Protein AF-A0A382Z935-F1 (afdb_monomer)

Nearest PDB structures (foldseek):
  8r2w-assembly1_B  TM=4.028E-01  e=3.727E+00  Trametes versicolor

Foldseek 3Di:
DDQDADDPPDDLVRQLVCQLPDPVLCVVPVDSVSSNVSSVCRSCVQDPVNVVVVVVVVVVCVQQDFPPDGDPQWHDDPRDTDGDDDDDDDDDPPDVDDDDDDPDDPDD

pLDDT: mean 75.71, std 19.27, range [33.34, 94.06]

Mean predicted aligned error: 15.08 Å

Secondary structure (DSSP, 8-state):
--PPPPPTT--HHHHHHHHHH-HHHHHH--SHHHHHHHHHHHHTT--HHHHHHHHHHHHHHHHHEETTEEPTTEEEETTEEEE------------TTSPPPPS-----

Solvent-accessible surface area (backbone atoms only — not comparable to full-atom values): 6834 Å² total; per-residue (Å²): 132,89,72,77,75,65,52,99,86,54,55,58,68,60,44,42,52,49,42,67,65,29,72,64,44,45,68,79,31,66,53,65,68,62,32,46,53,55,36,48,53,42,59,60,64,64,46,74,68,56,50,50,52,50,51,52,49,51,56,49,41,67,59,24,30,56,56,86,58,36,28,91,69,27,40,69,53,97,83,34,43,40,72,64,87,73,94,78,77,91,82,75,75,95,56,104,75,74,79,77,80,78,90,72,86,80,88,127

Sequence (108 aa):
MPIPKRKDNEPKEKFMSRCMGDGVMKKEYPDQSQRAAVCMSKAMNLSVIEAVDLQLKLNADERAGYPPNCNKGYVEKDGKCVPVEEGGAHTKKLGCTDPLPDAGEKDN

Radius of gyration: 20.44 Å; Cα contacts (8 Å, |Δi|>4): 80; chains: 1; bounding box: 51×36×41 Å

Structure (mmCIF, N/CA/C/O backbone):
data_AF-A0A382Z935-F1
#
_entry.id   AF-A0A382Z935-F1
#
loop_
_atom_site.group_PDB
_atom_site.id
_atom_site.type_symbol
_atom_site.label_atom_id
_atom_site.label_alt_id
_atom_site.label_comp_id
_atom_site.label_asym_id
_atom_site.label_entity_id
_atom_site.label_seq_id
_atom_site.pdbx_PDB_ins_code
_atom_site.Cartn_x
_atom_site.Cartn_y
_atom_site.Cartn_z
_atom_site.occupancy
_atom_site.B_iso_or_equiv
_atom_site.auth_seq_id
_atom_site.auth_comp_id
_atom_site.auth_asym_id
_atom_site.auth_atom_id
_atom_site.pdbx_PDB_model_num
ATOM 1 N N . MET A 1 1 ? -5.748 11.487 18.497 1.00 49.56 1 MET A N 1
ATOM 2 C CA . MET A 1 1 ? -6.766 10.849 17.634 1.00 49.56 1 MET A CA 1
ATOM 3 C C . MET A 1 1 ? -6.561 9.339 17.686 1.00 49.56 1 MET A C 1
ATOM 5 O O . MET A 1 1 ? -5.441 8.902 17.423 1.00 49.56 1 MET A O 1
ATOM 9 N N . PRO A 1 2 ? -7.543 8.543 18.143 1.00 71.75 2 PRO A N 1
ATOM 10 C CA . PRO A 1 2 ? -7.343 7.120 18.397 1.00 71.75 2 PRO A CA 1
ATOM 11 C C . PRO A 1 2 ? -7.525 6.298 17.112 1.00 71.75 2 PRO A C 1
ATOM 13 O O . PRO A 1 2 ? -8.579 5.719 16.879 1.00 71.75 2 PRO A O 1
ATOM 16 N N . ILE A 1 3 ? -6.482 6.221 16.282 1.00 75.06 3 ILE A N 1
ATOM 17 C CA . ILE A 1 3 ? -6.446 5.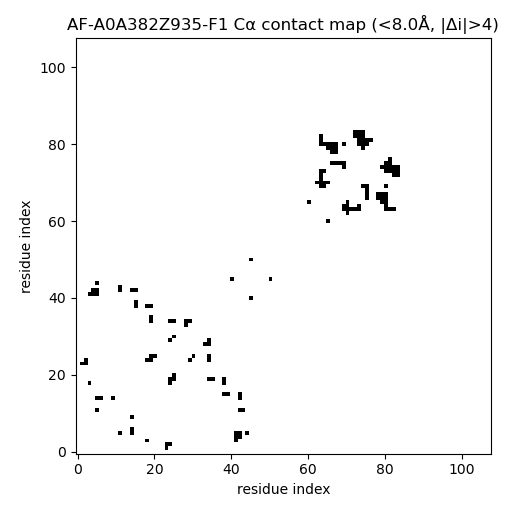251 15.177 1.00 75.06 3 ILE A CA 1
ATOM 18 C C . ILE A 1 3 ? -6.353 3.836 15.780 1.00 75.06 3 ILE A C 1
ATOM 20 O O . ILE A 1 3 ? -5.475 3.605 16.625 1.00 75.06 3 ILE A O 1
ATOM 24 N N . PRO A 1 4 ? -7.200 2.876 15.358 1.00 81.62 4 PRO A N 1
ATOM 25 C CA . PRO A 1 4 ? -7.137 1.504 15.844 1.00 81.62 4 PRO A CA 1
ATOM 26 C C . PRO A 1 4 ? -5.745 0.895 15.635 1.00 81.62 4 PRO A C 1
ATOM 28 O O . PRO A 1 4 ? -5.229 0.850 14.519 1.00 81.62 4 PRO A O 1
ATOM 31 N N . LYS A 1 5 ? -5.133 0.399 16.713 1.00 81.69 5 LYS A N 1
ATOM 32 C CA . LYS A 1 5 ? -3.917 -0.423 16.637 1.00 81.69 5 LYS A CA 1
ATOM 33 C C . LYS A 1 5 ? -4.298 -1.893 16.480 1.00 81.69 5 LYS A C 1
ATOM 35 O O . LYS A 1 5 ? -5.308 -2.339 17.040 1.00 81.69 5 LYS A O 1
ATOM 40 N N . ARG A 1 6 ? -3.490 -2.637 15.723 1.00 81.19 6 ARG A N 1
ATOM 41 C CA . ARG A 1 6 ? -3.625 -4.090 15.609 1.00 81.19 6 ARG A CA 1
ATOM 42 C C . ARG A 1 6 ? -3.263 -4.725 16.950 1.00 81.19 6 ARG A C 1
ATOM 44 O O . ARG A 1 6 ? -2.304 -4.295 17.584 1.00 81.19 6 ARG A O 1
ATOM 51 N N . LYS A 1 7 ? -4.031 -5.722 17.389 1.00 83.94 7 LYS A N 1
ATOM 52 C CA . LYS A 1 7 ? -3.668 -6.525 18.568 1.00 83.94 7 LYS A CA 1
ATOM 53 C C . LYS A 1 7 ? -2.638 -7.585 18.163 1.00 83.94 7 LYS A C 1
ATOM 55 O O . LYS A 1 7 ? -2.650 -8.027 17.015 1.00 83.94 7 LYS A O 1
ATOM 60 N N . ASP A 1 8 ? -1.797 -8.020 19.099 1.00 74.62 8 ASP A N 1
ATOM 61 C CA . ASP A 1 8 ? -0.651 -8.902 18.809 1.00 74.62 8 ASP A CA 1
ATOM 62 C C . ASP A 1 8 ? -1.050 -10.247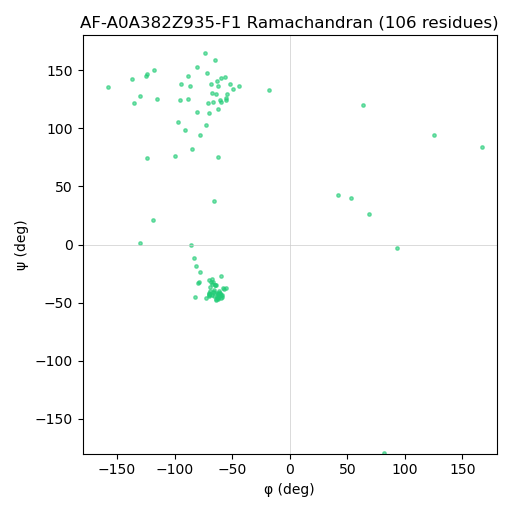 18.174 1.00 74.62 8 ASP A C 1
ATOM 64 O O . ASP A 1 8 ? -0.302 -10.786 17.366 1.00 74.62 8 ASP A O 1
ATOM 68 N N . ASN A 1 9 ? -2.272 -10.725 18.442 1.00 80.50 9 ASN A N 1
ATOM 69 C CA . ASN A 1 9 ? -2.828 -11.977 17.908 1.00 80.50 9 ASN A CA 1
ATOM 70 C C . ASN A 1 9 ? -4.103 -11.780 17.052 1.00 80.50 9 ASN A C 1
ATOM 72 O O . ASN A 1 9 ? -4.915 -12.694 16.918 1.00 80.50 9 ASN A O 1
ATOM 76 N N . GLU A 1 10 ? -4.346 -10.578 16.513 1.00 83.00 10 GLU A N 1
ATOM 77 C CA . GLU A 1 10 ? -5.493 -10.322 15.623 1.00 83.00 10 GLU A CA 1
ATOM 78 C C . GLU A 1 10 ? -5.116 -10.616 14.155 1.00 83.00 10 GLU A C 1
ATOM 80 O O . GLU A 1 10 ? -4.154 -10.022 13.657 1.00 83.00 10 GLU A O 1
ATOM 85 N N . PRO A 1 11 ? -5.869 -11.480 13.436 1.00 86.38 11 PRO A N 1
ATOM 86 C CA . PRO A 1 11 ? -5.680 -11.683 12.000 1.00 86.38 11 PRO A CA 1
ATOM 87 C C . PRO A 1 11 ? -5.811 -10.359 11.244 1.00 86.38 11 PRO A C 1
ATOM 89 O O . PRO A 1 11 ? -6.647 -9.516 11.596 1.00 86.38 11 PRO A O 1
ATOM 92 N N . LYS A 1 12 ? -5.017 -10.174 10.185 1.00 83.56 12 LYS A N 1
ATOM 93 C CA . LYS A 1 12 ? -4.974 -8.913 9.425 1.00 83.56 12 LYS A CA 1
ATOM 94 C C . LYS A 1 12 ? -6.347 -8.547 8.859 1.00 83.56 12 LYS A C 1
ATOM 96 O O . LYS A 1 12 ? -6.732 -7.383 8.907 1.00 83.56 12 LYS A O 1
ATOM 101 N N . GLU A 1 13 ? -7.112 -9.533 8.409 1.00 86.50 13 GLU A N 1
ATOM 102 C CA . GLU A 1 13 ? -8.455 -9.390 7.836 1.00 86.50 13 GLU A CA 1
ATOM 103 C C . GLU A 1 13 ? -9.455 -8.888 8.885 1.00 86.50 13 GLU A C 1
ATOM 105 O O . GLU A 1 13 ? -10.285 -8.011 8.620 1.00 86.50 13 GLU A O 1
ATOM 110 N N . LYS A 1 14 ? -9.342 -9.411 10.113 1.00 89.38 14 LYS A N 1
ATOM 111 C CA . LYS A 1 14 ? -10.193 -9.031 11.246 1.00 89.38 14 LYS A CA 1
ATOM 112 C C . LYS A 1 14 ? -9.900 -7.603 11.697 1.00 89.38 14 LYS A C 1
ATOM 114 O O . LYS A 1 14 ? -10.830 -6.821 11.901 1.00 89.38 14 LYS A O 1
ATOM 119 N N . PHE A 1 15 ? -8.620 -7.242 11.766 1.00 91.44 15 PHE A N 1
ATOM 120 C CA . PHE A 1 15 ? -8.208 -5.867 12.024 1.00 91.44 15 PHE A CA 1
ATOM 121 C C . PHE A 1 15 ? -8.685 -4.918 10.921 1.00 91.44 15 PHE A C 1
ATOM 123 O O . PHE A 1 15 ? -9.265 -3.878 11.224 1.00 91.44 15 PHE A O 1
ATOM 130 N N . MET A 1 16 ? -8.498 -5.289 9.651 1.00 90.81 16 MET A N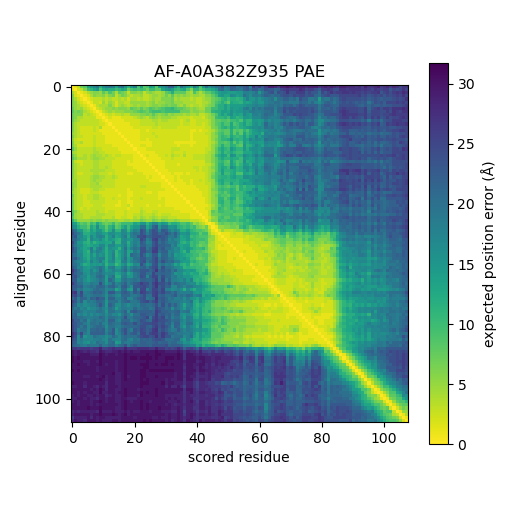 1
ATOM 131 C CA . MET A 1 16 ? -8.919 -4.474 8.513 1.00 90.81 16 MET A CA 1
ATOM 132 C C . MET A 1 16 ? -10.419 -4.207 8.522 1.00 90.81 16 MET A C 1
ATOM 134 O O . MET A 1 16 ? -10.835 -3.061 8.371 1.00 90.81 16 MET A O 1
ATOM 138 N N . SER A 1 17 ? -11.227 -5.234 8.780 1.00 92.44 17 SER A N 1
ATOM 139 C CA . SER A 1 17 ? -12.684 -5.097 8.877 1.00 92.44 17 SER A CA 1
ATOM 140 C C . SER A 1 17 ? -13.083 -4.115 9.981 1.00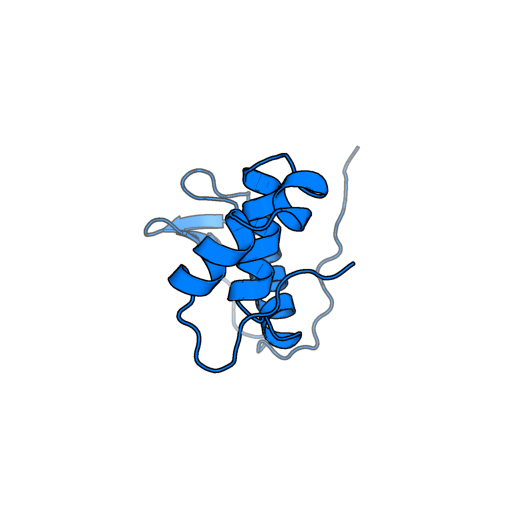 92.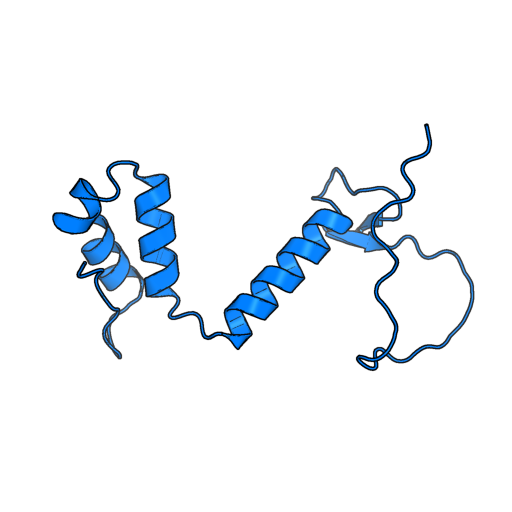44 17 SER A C 1
ATOM 142 O O . SER A 1 17 ? -13.932 -3.247 9.779 1.00 92.44 17 SER A O 1
ATOM 144 N N . ARG A 1 18 ? -12.423 -4.204 11.141 1.00 93.88 18 ARG A N 1
ATOM 145 C CA . ARG A 1 18 ? -12.680 -3.330 12.288 1.00 93.88 18 ARG A CA 1
ATOM 146 C C . ARG A 1 18 ? -12.216 -1.896 12.030 1.00 93.88 18 ARG A C 1
ATOM 148 O O . ARG A 1 18 ? -12.957 -0.971 12.327 1.00 93.88 18 ARG A O 1
ATOM 155 N N . CYS A 1 19 ? -11.042 -1.712 11.427 1.00 93.06 19 CYS A N 1
ATOM 156 C CA . CYS A 1 19 ? -10.496 -0.402 11.079 1.00 93.06 19 CYS A CA 1
ATOM 157 C C . CYS A 1 19 ? -11.337 0.311 10.007 1.00 93.06 19 CYS A C 1
ATOM 159 O O . CYS A 1 19 ? -11.673 1.480 10.160 1.00 93.06 19 CYS A O 1
ATOM 161 N N . MET A 1 20 ? -11.758 -0.399 8.957 1.00 93.44 20 MET A N 1
ATOM 162 C CA . MET A 1 20 ? -12.614 0.164 7.904 1.00 93.44 20 MET A CA 1
ATOM 163 C C . MET A 1 20 ? -14.038 0.451 8.392 1.00 93.44 20 MET A C 1
ATOM 165 O O . MET A 1 20 ? -14.700 1.361 7.890 1.00 93.44 20 MET A O 1
ATOM 169 N N . GLY A 1 21 ? -14.521 -0.345 9.350 1.00 92.31 21 GLY A N 1
ATOM 170 C CA . GLY A 1 21 ? -15.846 -0.212 9.946 1.00 92.31 21 GLY A CA 1
ATOM 171 C C . GLY A 1 21 ? -15.949 0.855 11.037 1.00 92.31 21 GLY A C 1
ATOM 172 O O . GLY A 1 21 ? -17.071 1.278 11.334 1.00 92.31 21 GLY A O 1
ATOM 173 N N . ASP A 1 22 ? -14.818 1.286 11.599 1.00 93.31 22 ASP A N 1
ATOM 174 C CA . ASP A 1 22 ? -14.737 2.184 12.749 1.00 93.31 22 ASP A CA 1
ATOM 175 C C . ASP A 1 22 ? -15.354 3.566 12.464 1.00 93.31 22 ASP A C 1
ATOM 177 O O . ASP A 1 22 ? -15.163 4.160 11.399 1.00 93.31 22 ASP A O 1
ATOM 181 N N . GLY A 1 23 ? -16.126 4.077 13.427 1.00 90.75 23 GLY A N 1
ATOM 182 C CA . GLY A 1 23 ? -16.849 5.341 13.285 1.00 90.75 23 GLY A CA 1
ATOM 183 C C . GLY A 1 23 ? -15.935 6.566 13.207 1.00 90.75 23 GLY A C 1
ATOM 184 O O . GLY A 1 23 ? -16.239 7.498 12.463 1.00 90.75 23 GLY A O 1
ATOM 185 N N . VAL A 1 24 ? -14.801 6.557 13.915 1.00 90.62 24 VAL A N 1
ATOM 186 C CA . VAL A 1 24 ? -13.795 7.627 13.844 1.00 90.62 24 VAL A CA 1
ATOM 187 C C . VAL A 1 24 ? -13.104 7.576 12.487 1.00 90.62 24 VAL A C 1
ATOM 189 O O . VAL A 1 24 ? -13.000 8.604 11.824 1.00 90.62 24 VAL A O 1
ATOM 192 N N . MET A 1 25 ? -12.744 6.378 12.014 1.00 92.50 25 MET A N 1
ATOM 193 C CA . MET A 1 25 ? -12.115 6.209 10.699 1.00 92.50 25 MET A CA 1
ATOM 194 C C . MET A 1 25 ? -13.022 6.668 9.555 1.00 92.50 25 MET A C 1
ATOM 196 O O . MET A 1 25 ? -12.548 7.313 8.629 1.00 92.50 25 MET A O 1
ATOM 200 N N . LYS A 1 26 ? -14.330 6.399 9.619 1.00 92.19 26 LYS A N 1
ATOM 201 C CA . LYS A 1 26 ? -15.298 6.892 8.621 1.00 92.19 26 LYS A CA 1
ATOM 202 C C . LYS A 1 26 ? -15.482 8.410 8.653 1.00 92.19 26 LYS A C 1
ATOM 204 O O . LYS A 1 26 ? -15.804 8.992 7.624 1.00 92.19 26 LYS A O 1
ATOM 209 N N . LYS A 1 27 ? -15.310 9.037 9.819 1.00 92.69 27 LYS A N 1
ATOM 210 C CA . LYS A 1 27 ? -15.464 10.485 9.994 1.00 92.69 27 LYS A CA 1
ATOM 211 C C . LYS A 1 27 ? -14.210 11.257 9.578 1.00 92.69 27 LYS A C 1
ATOM 213 O O . LYS A 1 27 ? -14.334 12.273 8.908 1.00 92.69 27 LYS A O 1
ATOM 218 N N . GLU A 1 28 ? -13.030 10.792 9.982 1.00 91.31 28 GLU A N 1
ATOM 219 C CA . GLU A 1 28 ? -11.745 11.444 9.678 1.00 91.31 28 GLU A CA 1
ATOM 220 C C . GLU A 1 28 ? -11.254 11.124 8.260 1.00 91.31 28 GLU A C 1
ATOM 222 O O . GLU A 1 28 ? -10.658 11.977 7.607 1.00 91.31 28 GLU A O 1
ATOM 227 N N . TYR A 1 29 ? -11.555 9.922 7.763 1.00 92.38 29 TYR A N 1
ATOM 228 C CA . TYR A 1 29 ? -11.207 9.461 6.420 1.00 92.38 29 TYR A CA 1
ATOM 229 C C . TYR A 1 29 ? -12.48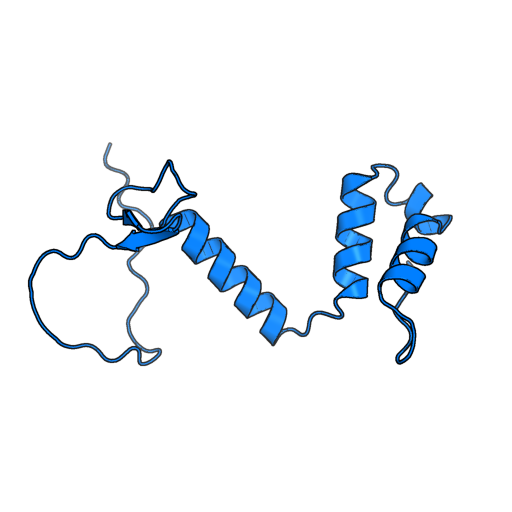0 9.014 5.694 1.00 92.38 29 TYR A C 1
ATOM 231 O O . TYR A 1 29 ? -12.715 7.813 5.590 1.00 92.38 29 TYR A O 1
ATOM 239 N N . PRO A 1 30 ? -13.354 9.929 5.239 1.00 91.44 30 PRO A N 1
ATOM 240 C CA . PRO A 1 30 ? -14.603 9.568 4.562 1.00 91.44 30 PRO A CA 1
ATOM 241 C C . PRO A 1 30 ? -14.351 8.860 3.226 1.00 91.44 30 PRO A C 1
ATOM 243 O O . PRO A 1 30 ? -15.070 7.909 2.896 1.00 91.44 30 PRO A O 1
ATOM 246 N N . ASP A 1 31 ? -13.286 9.246 2.519 1.00 94.06 31 ASP A N 1
ATOM 247 C CA . ASP A 1 31 ? -12.831 8.559 1.316 1.00 94.06 31 ASP A CA 1
ATOM 248 C C . ASP A 1 31 ? -12.380 7.126 1.630 1.00 94.06 31 ASP A C 1
ATOM 250 O O . ASP A 1 31 ? -11.595 6.862 2.548 1.00 94.06 31 ASP A O 1
ATOM 254 N N . GLN A 1 32 ? -12.907 6.173 0.863 1.00 91.75 32 GLN A N 1
ATOM 255 C CA . GLN A 1 32 ? -12.671 4.757 1.107 1.00 91.75 32 GLN A CA 1
ATOM 256 C C . GLN A 1 32 ? -11.225 4.355 0.814 1.00 91.75 32 GLN A C 1
ATOM 258 O O . GLN A 1 32 ? -10.680 3.531 1.550 1.00 91.75 32 GLN A O 1
ATOM 263 N N . SER A 1 33 ? -10.604 4.940 -0.210 1.00 88.38 33 SER A N 1
ATOM 264 C CA . SER A 1 33 ? -9.230 4.631 -0.613 1.00 88.38 33 SER A CA 1
ATOM 265 C C . SER A 1 33 ? -8.230 5.142 0.422 1.00 88.38 33 SER A C 1
ATOM 267 O O . SER A 1 33 ? -7.349 4.404 0.861 1.00 88.38 33 SER A O 1
ATOM 269 N N . GLN A 1 34 ? -8.423 6.370 0.904 1.00 89.94 34 GLN A N 1
ATOM 270 C CA . GLN A 1 34 ? -7.622 6.972 1.964 1.00 89.94 34 GLN A CA 1
ATOM 271 C C . GLN A 1 34 ? -7.743 6.183 3.273 1.00 89.94 34 GLN A C 1
ATOM 273 O O . GLN A 1 34 ? -6.737 5.846 3.900 1.00 89.94 34 GLN A O 1
ATOM 278 N N . ARG A 1 35 ? -8.971 5.823 3.667 1.00 93.62 35 ARG A N 1
ATOM 279 C CA . ARG A 1 35 ? -9.223 5.002 4.859 1.00 93.62 35 ARG A CA 1
ATOM 280 C C . ARG A 1 35 ? -8.556 3.633 4.748 1.00 93.62 35 ARG A C 1
ATOM 282 O O . ARG A 1 35 ? -7.938 3.176 5.709 1.00 93.62 35 ARG A O 1
ATOM 289 N N . ALA A 1 36 ? -8.627 3.011 3.572 1.00 90.25 36 ALA A N 1
ATOM 290 C CA . ALA A 1 36 ? -7.973 1.740 3.296 1.00 90.25 36 ALA A CA 1
ATOM 291 C C . ALA A 1 36 ? -6.447 1.846 3.425 1.00 90.25 36 ALA A C 1
ATOM 293 O O . ALA A 1 36 ? -5.857 1.015 4.109 1.00 90.25 36 ALA A O 1
ATOM 294 N N . ALA A 1 37 ? -5.821 2.891 2.877 1.00 88.25 37 ALA A N 1
ATOM 295 C CA . ALA A 1 37 ? -4.380 3.116 2.993 1.00 88.25 37 ALA A CA 1
ATOM 296 C C . ALA A 1 37 ? -3.928 3.260 4.457 1.00 88.25 37 ALA A C 1
ATOM 298 O O . ALA A 1 37 ? -2.978 2.604 4.895 1.00 88.25 37 ALA A O 1
ATOM 299 N N . VAL A 1 38 ? -4.652 4.056 5.254 1.00 87.94 38 VAL A N 1
ATOM 300 C CA . VAL A 1 38 ? -4.344 4.229 6.682 1.00 87.94 38 VAL A CA 1
ATOM 301 C C . VAL A 1 38 ? -4.517 2.911 7.434 1.00 87.94 38 VAL A C 1
ATOM 303 O O . VAL A 1 38 ? -3.622 2.509 8.181 1.00 87.94 38 VAL A O 1
ATOM 306 N N . CYS A 1 39 ? -5.623 2.202 7.209 1.00 89.25 39 CYS A N 1
ATOM 307 C CA . CYS A 1 39 ? -5.871 0.912 7.841 1.00 89.25 39 CYS A CA 1
ATOM 308 C C . CYS A 1 39 ? -4.824 -0.136 7.444 1.00 89.25 39 CYS A C 1
ATOM 310 O O . CYS A 1 39 ? -4.301 -0.824 8.317 1.00 89.25 39 CYS A O 1
ATOM 312 N N . MET A 1 40 ? -4.427 -0.213 6.175 1.00 87.00 40 MET A N 1
ATOM 313 C CA . MET A 1 40 ? -3.369 -1.123 5.730 1.00 87.00 40 MET A CA 1
ATOM 314 C C . MET A 1 40 ? -2.031 -0.794 6.391 1.00 87.00 40 MET A C 1
ATOM 316 O O . MET A 1 40 ? -1.375 -1.702 6.898 1.00 87.00 40 MET A O 1
ATOM 320 N N . SER A 1 41 ? -1.665 0.488 6.506 1.00 83.56 41 SER A N 1
ATOM 321 C CA . SER A 1 41 ? -0.418 0.893 7.173 1.00 83.56 41 SER A CA 1
ATOM 322 C C . SER A 1 41 ? -0.336 0.385 8.622 1.00 83.56 41 SER A C 1
ATOM 324 O O . SER A 1 41 ? 0.706 -0.087 9.077 1.00 83.56 41 SER A O 1
ATOM 326 N N . LYS A 1 42 ? -1.468 0.399 9.340 1.00 82.44 42 LYS A N 1
ATOM 327 C CA . LYS A 1 42 ? -1.585 -0.111 10.714 1.00 82.44 42 LYS A CA 1
ATOM 328 C C . LYS A 1 42 ? -1.688 -1.633 10.767 1.00 82.44 42 LYS A C 1
ATOM 330 O O . LYS A 1 42 ? -1.178 -2.242 11.702 1.00 82.44 42 LYS A O 1
ATOM 335 N N . ALA A 1 43 ? -2.300 -2.254 9.760 1.00 82.88 43 ALA A N 1
ATOM 336 C CA . ALA A 1 43 ? -2.367 -3.705 9.628 1.00 82.88 43 ALA A CA 1
ATOM 337 C C . ALA A 1 43 ? -0.982 -4.308 9.378 1.00 82.88 43 ALA A C 1
ATOM 339 O O . ALA A 1 43 ? -0.718 -5.431 9.805 1.00 82.88 43 ALA A O 1
ATOM 340 N N . MET A 1 44 ? -0.108 -3.568 8.695 1.00 75.38 44 MET A N 1
ATOM 341 C CA . MET A 1 44 ? 1.244 -3.999 8.362 1.00 75.38 44 MET A CA 1
ATOM 342 C C . MET A 1 44 ? 2.241 -3.765 9.499 1.00 75.38 44 MET A C 1
ATOM 344 O O . MET A 1 44 ? 3.301 -4.368 9.443 1.00 75.38 44 MET A O 1
ATOM 348 N N . ASN A 1 45 ? 1.890 -3.000 10.552 1.00 65.94 45 ASN A N 1
ATOM 349 C CA . ASN A 1 45 ? 2.779 -2.687 11.687 1.00 65.94 45 ASN A CA 1
ATOM 350 C C . ASN A 1 45 ? 4.212 -2.375 11.215 1.00 65.94 45 ASN A C 1
ATOM 352 O O . ASN A 1 45 ? 5.177 -2.874 11.787 1.00 65.94 45 ASN A O 1
ATOM 356 N N . LEU A 1 46 ? 4.320 -1.600 10.130 1.00 66.25 46 LEU A N 1
ATOM 357 C CA . LEU A 1 46 ? 5.567 -1.472 9.389 1.00 66.25 46 LEU A CA 1
ATOM 358 C C . LEU A 1 46 ? 6.630 -0.860 10.301 1.00 66.25 46 LEU A C 1
ATOM 360 O O . LEU A 1 46 ? 6.480 0.265 10.787 1.00 66.25 46 LEU A O 1
ATOM 364 N N . SER A 1 47 ? 7.678 -1.627 10.572 1.00 74.12 47 SER A N 1
ATOM 365 C CA . SER A 1 47 ? 8.848 -1.131 11.281 1.00 74.12 47 SER A CA 1
ATOM 366 C C . SER A 1 47 ? 9.545 -0.054 10.445 1.00 74.12 47 SER A C 1
ATOM 368 O O . SER A 1 47 ? 9.387 0.014 9.225 1.00 74.12 47 SER A O 1
ATOM 370 N N . VAL A 1 48 ? 10.345 0.799 11.093 1.00 74.31 48 VAL A N 1
ATOM 371 C CA . VAL A 1 48 ? 11.094 1.865 10.398 1.00 74.31 48 VAL A CA 1
ATOM 372 C C . VAL A 1 48 ? 11.967 1.287 9.278 1.00 74.31 48 VAL A C 1
ATOM 374 O O . VAL A 1 48 ? 12.054 1.874 8.207 1.00 74.31 48 VAL A O 1
ATOM 377 N N . ILE A 1 49 ? 12.554 0.107 9.493 1.00 74.94 49 ILE A N 1
ATOM 378 C CA . ILE A 1 49 ? 13.385 -0.569 8.491 1.00 74.94 49 ILE A CA 1
ATOM 379 C C . ILE A 1 49 ? 12.550 -1.027 7.290 1.00 74.94 49 ILE A C 1
ATOM 381 O O . ILE A 1 49 ? 12.947 -0.801 6.151 1.00 74.94 49 ILE A O 1
ATOM 385 N N . GLU A 1 50 ? 11.371 -1.606 7.522 1.00 76.06 50 GLU A N 1
ATOM 386 C CA . GLU A 1 50 ? 10.485 -2.039 6.435 1.00 76.06 50 GLU A CA 1
ATOM 387 C C . GLU A 1 50 ? 9.894 -0.850 5.654 1.00 76.06 50 GLU A C 1
ATOM 389 O O . GLU A 1 50 ? 9.685 -0.946 4.447 1.00 76.06 50 GLU A O 1
ATOM 394 N N . ALA A 1 51 ? 9.660 0.291 6.310 1.00 76.75 51 ALA A N 1
ATOM 395 C CA . ALA A 1 51 ? 9.223 1.516 5.639 1.00 76.75 51 ALA A CA 1
ATOM 396 C C . ALA A 1 51 ? 10.305 2.076 4.705 1.00 76.75 51 ALA A C 1
ATOM 398 O O . ALA A 1 51 ? 10.003 2.503 3.592 1.00 76.75 51 ALA A O 1
ATOM 399 N N . VAL A 1 52 ? 11.567 2.038 5.138 1.00 79.56 52 VAL A N 1
ATOM 400 C CA . VAL A 1 52 ? 12.707 2.477 4.324 1.00 79.56 52 VAL A CA 1
ATOM 401 C C . VAL A 1 52 ? 12.949 1.527 3.150 1.00 79.56 52 VAL A C 1
ATOM 403 O O . VAL A 1 52 ? 13.198 1.998 2.045 1.00 79.56 52 VAL A O 1
ATOM 406 N N . ASP A 1 53 ? 12.823 0.213 3.350 1.00 79.62 53 ASP A N 1
ATOM 407 C CA . ASP A 1 53 ? 12.914 -0.774 2.266 1.00 79.62 53 ASP A CA 1
ATOM 408 C C . ASP A 1 53 ?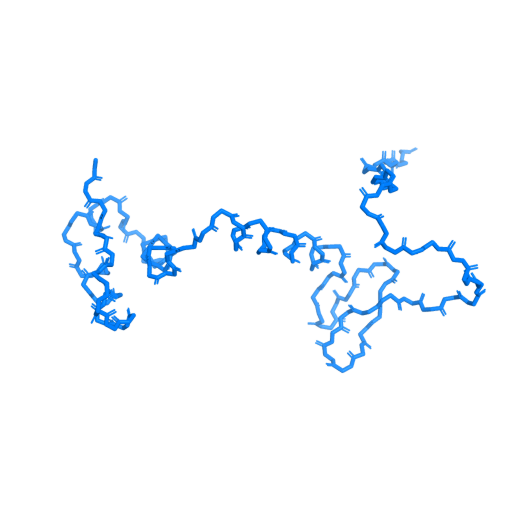 11.817 -0.565 1.211 1.00 79.62 53 ASP A C 1
ATOM 410 O O . ASP A 1 53 ? 12.089 -0.583 0.010 1.00 79.62 53 ASP A O 1
ATOM 414 N N . LEU A 1 54 ? 10.586 -0.275 1.645 1.00 83.31 54 LEU A N 1
ATOM 415 C CA . LEU A 1 54 ? 9.505 0.063 0.724 1.00 83.31 54 LEU A CA 1
ATOM 416 C C . LEU A 1 54 ? 9.808 1.350 -0.053 1.00 83.31 54 LEU A C 1
ATOM 418 O O . LEU A 1 54 ? 9.648 1.371 -1.269 1.00 83.31 54 LEU A O 1
ATOM 422 N N . GLN A 1 55 ? 10.287 2.399 0.620 1.00 78.75 55 GLN A N 1
ATOM 423 C CA . GLN A 1 55 ? 10.667 3.642 -0.051 1.00 78.75 55 GLN A CA 1
ATOM 424 C C . GLN A 1 55 ? 11.785 3.410 -1.074 1.00 78.75 55 GLN A C 1
ATOM 426 O O . GLN A 1 55 ? 11.734 3.945 -2.180 1.00 78.75 55 GLN A O 1
ATOM 431 N N . LEU A 1 56 ? 12.787 2.602 -0.725 1.00 82.69 56 LEU A N 1
ATOM 432 C CA . LEU A 1 56 ? 13.900 2.293 -1.614 1.00 82.69 56 LEU A CA 1
ATOM 433 C C . LEU A 1 56 ? 13.423 1.552 -2.870 1.00 82.69 56 LEU A C 1
ATOM 435 O O . LEU A 1 56 ? 13.863 1.883 -3.970 1.00 82.69 56 LEU A O 1
ATOM 439 N N . LYS A 1 57 ? 12.494 0.602 -2.712 1.00 81.62 57 LYS A N 1
ATOM 440 C CA . LYS A 1 57 ? 11.864 -0.122 -3.825 1.00 81.62 57 LYS A CA 1
ATOM 441 C C . LYS A 1 57 ? 11.049 0.802 -4.719 1.00 81.62 57 LYS A C 1
ATOM 443 O O . LYS A 1 57 ? 11.268 0.798 -5.921 1.00 81.62 57 LYS A O 1
ATOM 448 N N . LEU A 1 58 ? 10.202 1.654 -4.142 1.00 83.69 58 LEU A N 1
ATOM 449 C CA . LEU A 1 58 ? 9.413 2.621 -4.911 1.00 83.69 58 LEU A CA 1
ATOM 450 C C . LEU A 1 58 ? 10.302 3.570 -5.719 1.00 83.69 58 LEU A C 1
ATOM 452 O O . LEU A 1 58 ? 10.048 3.790 -6.896 1.00 83.69 58 LEU A O 1
ATOM 456 N N . ASN A 1 59 ? 11.384 4.072 -5.120 1.00 85.19 59 ASN A N 1
ATOM 457 C CA . ASN A 1 59 ? 12.341 4.925 -5.822 1.00 85.19 59 ASN A CA 1
ATOM 458 C C . ASN A 1 59 ? 13.066 4.169 -6.954 1.00 85.19 59 ASN A C 1
ATOM 460 O O . ASN A 1 59 ? 13.415 4.761 -7.973 1.00 85.19 59 ASN A O 1
ATOM 464 N N . ALA A 1 60 ? 13.343 2.874 -6.773 1.00 81.50 60 ALA A N 1
ATOM 465 C CA . ALA A 1 60 ? 13.942 2.040 -7.812 1.00 81.50 60 ALA A CA 1
ATOM 466 C C . ALA A 1 60 ? 12.959 1.781 -8.965 1.00 81.50 60 ALA A C 1
ATOM 468 O O . ALA A 1 60 ? 13.350 1.900 -10.125 1.00 81.50 60 ALA A O 1
ATOM 469 N N . ASP A 1 61 ? 11.693 1.507 -8.651 1.00 81.50 61 ASP A N 1
ATOM 470 C CA . ASP A 1 61 ? 10.621 1.305 -9.629 1.00 81.50 61 ASP A CA 1
ATOM 471 C C . ASP A 1 61 ? 10.320 2.600 -10.401 1.00 81.50 61 ASP A C 1
ATOM 473 O O . ASP A 1 61 ? 10.147 2.575 -11.615 1.00 81.50 61 ASP A O 1
ATOM 477 N N . GLU A 1 62 ? 10.345 3.760 -9.738 1.00 86.12 62 GLU A N 1
ATOM 478 C CA . GLU A 1 62 ? 10.182 5.066 -10.388 1.00 86.12 62 GLU A CA 1
ATOM 479 C C . GLU A 1 62 ? 11.325 5.361 -11.373 1.00 86.12 62 GLU A C 1
ATOM 481 O O . GLU A 1 62 ? 11.095 5.936 -12.435 1.00 86.12 62 GLU A O 1
ATOM 486 N N . ARG A 1 63 ? 12.553 4.911 -11.070 1.00 86.38 63 ARG A N 1
ATOM 487 C CA . ARG A 1 63 ? 13.706 5.010 -11.982 1.00 86.38 63 ARG A CA 1
ATOM 488 C C . ARG A 1 63 ? 13.601 4.043 -13.153 1.00 86.38 63 ARG A C 1
ATOM 490 O O . ARG A 1 63 ? 13.846 4.459 -14.280 1.00 86.38 63 ARG A O 1
ATOM 497 N N . ALA A 1 64 ? 13.245 2.786 -12.900 1.00 87.62 64 ALA A N 1
ATOM 498 C CA . ALA A 1 64 ? 13.187 1.745 -13.924 1.00 87.62 64 ALA A CA 1
ATOM 499 C C . ALA A 1 64 ? 11.931 1.833 -14.812 1.00 87.62 64 ALA A C 1
ATOM 501 O O . ALA A 1 64 ? 11.953 1.378 -15.956 1.00 87.62 64 ALA A O 1
ATOM 502 N N . GLY A 1 65 ? 10.860 2.456 -14.319 1.00 88.06 65 GLY A N 1
ATOM 503 C CA . GLY A 1 65 ? 9.539 2.457 -14.943 1.00 88.06 65 GLY A CA 1
ATOM 504 C C . GLY A 1 65 ? 8.751 1.183 -14.628 1.00 88.06 65 GLY A C 1
ATOM 505 O O . GLY A 1 65 ? 9.224 0.289 -13.922 1.00 88.06 65 GLY A O 1
ATOM 506 N N . TYR A 1 66 ? 7.531 1.095 -15.165 1.00 86.12 66 TYR A N 1
ATOM 507 C CA . TYR A 1 66 ? 6.662 -0.068 -14.978 1.00 86.12 66 TYR A CA 1
ATOM 508 C C . TYR A 1 66 ? 6.421 -0.782 -16.315 1.00 86.12 66 TYR A C 1
ATOM 510 O O . TYR A 1 66 ? 5.952 -0.142 -17.262 1.00 86.12 66 TYR A O 1
ATOM 518 N N . PRO A 1 67 ? 6.701 -2.096 -16.415 1.00 87.94 67 PRO A N 1
ATOM 519 C CA . PRO A 1 67 ? 6.451 -2.880 -17.620 1.00 87.94 67 PRO A CA 1
ATOM 520 C C . PRO A 1 67 ? 5.011 -2.721 -18.134 1.00 87.94 67 PRO A C 1
ATOM 522 O O . PRO A 1 67 ? 4.074 -2.704 -17.333 1.00 87.94 67 PRO A O 1
ATOM 525 N N . PRO A 1 68 ? 4.797 -2.599 -19.452 1.00 86.44 68 PRO A N 1
ATOM 526 C CA . PRO A 1 68 ? 5.795 -2.730 -20.518 1.00 86.44 68 PRO A CA 1
ATOM 527 C C . PRO A 1 68 ? 6.573 -1.441 -20.840 1.00 86.44 68 PRO A C 1
ATOM 529 O O . PRO A 1 68 ? 7.447 -1.427 -21.703 1.00 86.44 68 PRO A O 1
ATOM 532 N N . ASN A 1 69 ? 6.270 -0.339 -20.152 1.00 88.25 69 ASN A N 1
ATOM 533 C CA . ASN A 1 69 ? 6.837 0.979 -20.426 1.00 88.25 69 ASN A CA 1
ATOM 534 C C . ASN A 1 69 ? 7.975 1.292 -19.444 1.00 88.25 69 ASN A C 1
ATOM 536 O O . ASN A 1 69 ? 7.811 2.060 -18.493 1.00 88.25 69 ASN A O 1
ATOM 540 N N . CYS A 1 70 ? 9.134 0.675 -19.673 1.00 90.75 70 CYS A N 1
ATOM 541 C CA . CYS A 1 70 ? 10.349 0.966 -18.915 1.00 90.75 70 CYS A CA 1
ATOM 542 C C . CYS A 1 70 ? 10.934 2.334 -19.288 1.00 90.75 70 CYS A C 1
ATOM 544 O O . CYS A 1 70 ? 10.856 2.779 -20.435 1.00 90.75 70 CYS A O 1
ATOM 546 N N . ASN A 1 71 ? 11.555 2.992 -18.314 1.00 90.75 71 ASN A N 1
ATOM 547 C CA . ASN A 1 71 ? 12.253 4.253 -18.533 1.00 90.75 71 ASN A CA 1
ATOM 548 C C . ASN A 1 71 ? 13.579 4.041 -19.283 1.00 90.75 71 ASN A C 1
ATOM 550 O O . ASN A 1 71 ? 14.116 2.935 -19.372 1.00 90.75 71 ASN A O 1
ATOM 554 N N . LYS A 1 72 ? 14.143 5.138 -19.805 1.00 88.56 72 LYS A N 1
ATOM 555 C CA . LYS A 1 72 ? 15.403 5.138 -20.564 1.00 88.56 72 LYS A CA 1
ATOM 556 C C . LYS A 1 72 ? 16.538 4.477 -19.765 1.00 88.56 72 LYS A C 1
ATOM 558 O O . LYS A 1 72 ? 16.786 4.845 -18.622 1.00 88.56 72 LYS A O 1
ATOM 563 N N . GLY A 1 73 ? 17.246 3.535 -20.392 1.00 87.12 73 GLY A N 1
ATOM 564 C CA . GLY A 1 73 ? 18.322 2.755 -19.762 1.00 87.12 73 GLY A CA 1
ATOM 565 C C . GLY A 1 73 ? 17.868 1.422 -19.155 1.00 87.12 73 GLY A C 1
ATOM 566 O O . GLY A 1 73 ? 18.710 0.647 -18.704 1.00 87.12 73 GLY A O 1
ATOM 567 N N . TYR A 1 74 ? 16.566 1.125 -19.198 1.00 89.62 74 TYR A N 1
ATOM 568 C CA . TYR A 1 74 ? 15.981 -0.137 -18.757 1.00 89.62 74 TYR A CA 1
ATOM 569 C C . TYR A 1 74 ? 15.176 -0.788 -19.888 1.00 89.62 74 TYR A C 1
ATOM 571 O O . TYR A 1 74 ? 14.564 -0.109 -20.710 1.00 89.62 74 TYR A O 1
ATOM 579 N N . VAL A 1 75 ? 15.173 -2.118 -19.928 1.00 90.19 75 VAL A N 1
ATOM 580 C CA . VAL A 1 75 ? 14.403 -2.938 -20.869 1.00 90.19 75 VAL A CA 1
ATOM 581 C C . VAL A 1 75 ? 13.543 -3.932 -20.113 1.00 90.19 75 VAL A C 1
ATOM 583 O O . VAL A 1 75 ? 13.943 -4.450 -19.071 1.00 90.19 75 VAL A O 1
ATOM 586 N N . GLU A 1 76 ? 12.360 -4.216 -20.647 1.00 91.44 76 GLU A N 1
ATOM 587 C CA . GLU A 1 76 ? 11.507 -5.257 -20.095 1.00 91.44 76 GLU A CA 1
ATOM 588 C C . GLU A 1 76 ? 12.113 -6.637 -20.379 1.00 91.44 76 GLU A C 1
ATOM 590 O O . GLU A 1 76 ? 12.326 -7.020 -21.531 1.00 91.44 76 GLU A O 1
ATOM 595 N N . LYS A 1 77 ? 12.368 -7.399 -19.316 1.00 87.94 77 LYS A N 1
ATOM 596 C CA . LYS A 1 77 ? 12.630 -8.837 -19.365 1.00 87.94 77 LYS A CA 1
ATOM 597 C C . LYS A 1 77 ? 11.741 -9.519 -18.337 1.00 87.94 77 LYS A C 1
ATOM 599 O O . LYS A 1 77 ? 11.712 -9.111 -17.178 1.00 87.94 77 LYS A O 1
ATOM 604 N N . ASP A 1 78 ? 10.994 -10.530 -18.770 1.00 86.31 78 ASP A N 1
ATOM 605 C CA . ASP A 1 78 ? 10.119 -11.336 -17.908 1.00 86.31 78 ASP A CA 1
ATOM 606 C C . ASP A 1 78 ? 9.125 -10.503 -17.072 1.00 86.31 78 ASP A C 1
ATOM 608 O O . ASP A 1 78 ? 8.899 -10.769 -15.889 1.00 86.31 78 ASP A O 1
ATOM 612 N N . GLY A 1 79 ? 8.551 -9.454 -17.674 1.00 86.94 79 GLY A N 1
ATOM 613 C CA . GLY A 1 79 ? 7.610 -8.564 -16.990 1.00 86.94 79 GLY A CA 1
ATOM 614 C C . GLY A 1 79 ? 8.255 -7.697 -15.905 1.00 86.94 79 GLY A C 1
ATOM 615 O O . GLY A 1 79 ? 7.577 -7.321 -14.949 1.00 86.94 79 GLY A O 1
ATOM 616 N N . LYS A 1 80 ? 9.562 -7.406 -16.012 1.00 86.69 80 LYS A N 1
ATOM 617 C CA . LYS A 1 80 ? 10.316 -6.499 -15.130 1.00 86.69 80 LYS A CA 1
ATOM 618 C C . LYS A 1 80 ? 11.257 -5.599 -15.926 1.00 86.69 80 LYS A C 1
ATOM 620 O O . LYS A 1 80 ? 11.898 -6.052 -16.866 1.00 86.69 80 LYS A O 1
ATOM 625 N N . CYS A 1 81 ? 11.393 -4.344 -15.511 1.00 89.81 81 CYS A N 1
ATOM 626 C CA . CYS A 1 81 ? 12.361 -3.415 -16.090 1.00 89.81 81 CYS A CA 1
ATOM 627 C C . CYS A 1 81 ? 13.753 -3.663 -15.494 1.00 89.81 81 CYS A C 1
ATOM 629 O O . CYS A 1 81 ? 13.971 -3.456 -14.301 1.00 89.81 81 CYS A O 1
ATOM 631 N N . VAL A 1 82 ? 14.697 -4.120 -16.317 1.00 88.25 82 VAL A N 1
ATOM 632 C CA . VAL A 1 82 ? 16.091 -4.401 -15.932 1.00 88.25 82 VAL A CA 1
ATOM 633 C C . VAL A 1 82 ? 17.049 -3.499 -16.712 1.00 88.25 82 VAL A C 1
ATOM 635 O O . VAL A 1 82 ? 16.719 -3.118 -17.832 1.00 88.25 82 VAL A O 1
ATOM 638 N N . PRO A 1 83 ? 18.216 -3.123 -16.162 1.00 88.88 83 PRO A N 1
ATOM 639 C CA . PRO A 1 83 ? 19.159 -2.264 -16.873 1.00 88.88 83 PRO A CA 1
ATOM 640 C C . PRO A 1 83 ? 19.627 -2.905 -18.188 1.00 88.88 83 PRO A C 1
ATOM 642 O O . PRO A 1 83 ? 19.815 -4.121 -18.274 1.00 88.88 83 PRO A O 1
ATOM 645 N N . VAL A 1 84 ? 19.814 -2.080 -19.219 1.00 85.75 84 VAL A N 1
ATOM 646 C CA . VAL A 1 84 ? 20.418 -2.505 -20.489 1.00 85.75 84 VAL A CA 1
ATOM 647 C C . VAL A 1 84 ? 21.901 -2.770 -20.236 1.00 85.75 84 VAL A C 1
ATOM 649 O O . VAL A 1 84 ? 22.645 -1.852 -19.905 1.00 85.75 84 VAL A O 1
ATOM 652 N N . GLU A 1 85 ? 22.339 -4.023 -20.341 1.00 71.12 85 GLU A N 1
ATOM 653 C CA . GLU A 1 85 ? 23.762 -4.345 -20.222 1.00 71.12 85 GLU A CA 1
ATOM 654 C C . GLU A 1 85 ? 24.508 -3.878 -21.481 1.00 71.12 85 GLU A C 1
ATOM 656 O O . GLU A 1 85 ? 24.450 -4.531 -22.521 1.00 71.12 85 GLU A O 1
ATOM 661 N N . GLU A 1 86 ? 25.217 -2.752 -21.393 1.00 47.72 86 GLU A N 1
ATOM 662 C CA . GLU A 1 86 ? 26.269 -2.391 -22.347 1.00 47.72 86 GLU A CA 1
ATOM 663 C C . GLU A 1 86 ? 27.622 -2.842 -21.778 1.00 47.72 86 GLU A C 1
ATOM 665 O O . GLU A 1 86 ? 27.973 -2.544 -20.636 1.00 47.72 86 GLU A O 1
ATOM 670 N N . GLY A 1 87 ? 28.359 -3.653 -22.542 1.00 45.28 87 GLY A N 1
ATOM 671 C CA . GLY A 1 87 ? 29.541 -4.365 -22.058 1.00 45.28 87 GLY A CA 1
ATOM 672 C C . GLY A 1 87 ? 30.664 -3.447 -21.562 1.00 45.28 87 GLY A C 1
ATOM 673 O O . GLY A 1 87 ? 31.193 -2.640 -22.322 1.00 45.28 87 GLY A O 1
ATOM 674 N N . GLY A 1 88 ? 31.090 -3.646 -20.308 1.00 33.34 88 GLY A N 1
ATOM 675 C CA . GLY A 1 88 ? 32.284 -3.003 -19.756 1.00 33.34 88 GLY A CA 1
ATOM 676 C C . GLY A 1 88 ? 32.456 -3.103 -18.234 1.00 33.34 88 GLY A C 1
ATOM 677 O O . GLY A 1 88 ? 32.168 -2.153 -17.526 1.00 33.34 88 GLY A O 1
ATOM 678 N N . ALA A 1 89 ? 33.024 -4.225 -17.776 1.00 36.75 89 ALA A N 1
ATOM 679 C CA . ALA A 1 89 ? 33.847 -4.396 -16.565 1.00 36.75 89 ALA A CA 1
ATOM 680 C C . ALA A 1 89 ? 33.263 -4.157 -15.141 1.00 36.75 89 ALA A C 1
ATOM 682 O O . ALA A 1 89 ? 32.953 -3.054 -14.705 1.00 36.75 89 ALA A O 1
ATOM 683 N N . HIS A 1 90 ? 33.320 -5.232 -14.341 1.00 40.03 90 HIS A N 1
ATOM 684 C CA . HIS A 1 90 ? 33.820 -5.259 -12.953 1.00 40.03 90 HIS A CA 1
ATOM 685 C C . HIS A 1 90 ? 34.700 -4.030 -12.606 1.00 40.03 90 HIS A C 1
ATOM 687 O O . HIS A 1 90 ? 35.627 -3.726 -13.341 1.00 40.03 90 HIS A O 1
ATOM 693 N N . THR A 1 91 ?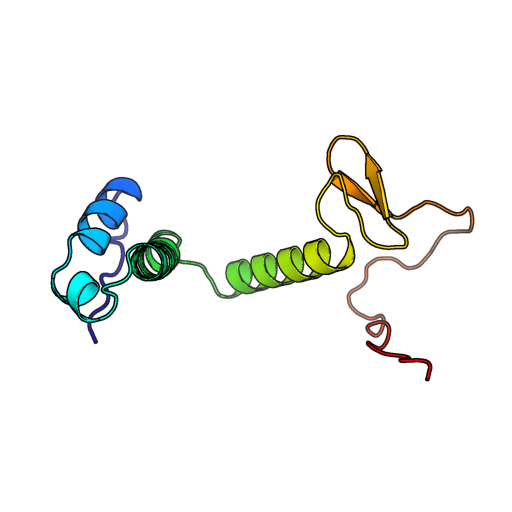 34.579 -3.289 -11.508 1.00 40.31 91 THR A N 1
ATOM 694 C CA . THR A 1 91 ? 34.017 -3.535 -10.183 1.00 40.31 91 THR A CA 1
ATOM 695 C C . THR A 1 91 ? 33.668 -2.184 -9.556 1.00 40.31 91 THR A C 1
ATOM 697 O O . THR A 1 91 ? 34.547 -1.333 -9.442 1.00 40.31 91 THR A O 1
ATOM 700 N N . LYS A 1 92 ? 32.499 -2.049 -8.943 1.00 38.00 92 LYS A N 1
ATOM 701 C CA . LYS A 1 92 ? 32.481 -1.642 -7.538 1.00 38.00 92 LYS A CA 1
ATOM 702 C C . LYS A 1 92 ? 31.481 -2.538 -6.844 1.00 38.00 92 LYS A C 1
ATOM 704 O O . LYS A 1 92 ? 30.333 -2.660 -7.259 1.00 38.00 92 LYS A O 1
ATOM 709 N N . LYS A 1 93 ? 31.968 -3.255 -5.831 1.00 38.09 93 LYS A N 1
ATOM 710 C CA . LYS A 1 93 ? 31.103 -3.908 -4.855 1.00 38.09 93 LYS A CA 1
ATOM 711 C C . LYS A 1 93 ? 30.014 -2.903 -4.478 1.00 38.09 93 LYS A C 1
ATOM 713 O O . LYS A 1 93 ? 30.362 -1.752 -4.231 1.00 38.09 93 LYS A O 1
ATOM 718 N N . LEU A 1 94 ? 28.753 -3.329 -4.395 1.00 43.22 94 LEU A N 1
ATOM 719 C CA . LEU A 1 94 ? 27.735 -2.593 -3.644 1.00 43.22 94 LEU A CA 1
ATOM 720 C C . LEU A 1 94 ? 28.176 -2.563 -2.167 1.00 43.22 94 LEU A C 1
ATOM 722 O O . LEU A 1 94 ? 27.734 -3.348 -1.337 1.00 43.22 94 LEU A O 1
ATOM 726 N N . GLY A 1 95 ? 29.158 -1.722 -1.865 1.00 35.09 95 GLY A N 1
ATOM 727 C CA . GLY A 1 95 ? 29.408 -1.171 -0.553 1.00 35.09 95 GLY A CA 1
ATOM 728 C C . GLY A 1 95 ? 28.693 0.169 -0.519 1.00 35.09 95 GLY A C 1
ATOM 729 O O . GLY A 1 95 ? 28.707 0.903 -1.504 1.00 35.09 95 GLY A O 1
ATOM 730 N N . CYS A 1 96 ? 28.036 0.459 0.596 1.00 39.62 96 CYS A N 1
ATOM 731 C CA . CYS A 1 96 ? 27.180 1.621 0.831 1.00 39.62 96 CYS A CA 1
ATOM 732 C C . CYS A 1 96 ? 27.918 2.984 0.820 1.00 39.62 96 CYS A C 1
ATOM 734 O O . CYS A 1 96 ? 27.611 3.836 1.649 1.00 39.62 96 CYS A O 1
ATOM 736 N N . THR A 1 97 ? 28.921 3.189 -0.039 1.00 42.59 97 THR A N 1
ATOM 737 C CA . THR A 1 97 ? 29.839 4.340 0.017 1.00 42.59 97 THR A CA 1
ATOM 738 C C . THR A 1 97 ? 30.026 5.102 -1.293 1.00 42.59 97 THR A C 1
ATOM 740 O O . THR A 1 97 ? 30.795 6.057 -1.294 1.00 42.59 97 THR A O 1
ATOM 743 N N . ASP A 1 98 ? 29.362 4.751 -2.396 1.00 42.22 98 ASP A N 1
ATOM 744 C CA . ASP A 1 98 ? 29.432 5.597 -3.597 1.00 42.22 98 ASP A CA 1
ATOM 745 C C . ASP A 1 98 ? 28.359 6.708 -3.558 1.00 42.22 98 ASP A C 1
ATOM 747 O O . ASP A 1 98 ? 27.218 6.432 -3.168 1.00 42.22 98 ASP A O 1
ATOM 751 N N . PRO A 1 99 ? 28.694 7.965 -3.926 1.00 43.03 99 PRO A N 1
ATOM 752 C CA . PRO A 1 99 ? 27.736 9.066 -3.936 1.00 43.03 99 PRO A CA 1
ATOM 753 C C . PRO A 1 99 ? 26.624 8.795 -4.950 1.00 43.03 99 PRO A C 1
ATOM 755 O O . PRO A 1 99 ? 26.880 8.286 -6.042 1.00 43.03 99 PRO A O 1
ATOM 758 N N . LEU A 1 100 ? 25.391 9.150 -4.579 1.00 42.53 100 LEU A N 1
ATOM 759 C CA . LEU A 1 100 ? 24.231 9.138 -5.471 1.00 42.53 100 LEU A CA 1
ATOM 760 C C . LEU A 1 100 ? 24.582 9.864 -6.786 1.00 42.53 100 LEU A C 1
ATOM 762 O O . LEU A 1 100 ? 25.128 10.965 -6.707 1.00 42.53 100 LEU A O 1
ATOM 766 N N . PRO A 1 101 ? 24.257 9.312 -7.972 1.00 45.41 101 PRO A N 1
ATOM 767 C CA . PRO A 1 101 ? 24.318 10.098 -9.196 1.00 45.41 101 PRO A CA 1
ATOM 768 C C . PRO A 1 101 ? 23.359 11.280 -9.038 1.00 45.41 101 PRO A C 1
ATOM 770 O O . PRO A 1 101 ? 22.184 11.089 -8.706 1.00 45.41 101 PRO A O 1
ATOM 773 N N . ASP A 1 102 ? 23.912 12.481 -9.187 1.00 37.38 102 ASP A N 1
ATOM 774 C CA . ASP A 1 102 ? 23.228 13.744 -8.951 1.00 37.38 102 ASP A CA 1
ATOM 775 C C . ASP A 1 102 ? 21.948 13.809 -9.788 1.00 37.38 102 ASP A C 1
ATOM 777 O O . ASP A 1 102 ? 21.940 13.574 -11.001 1.00 37.38 102 ASP A O 1
ATOM 781 N N . ALA A 1 103 ? 20.835 14.071 -9.110 1.00 45.69 103 ALA A N 1
ATOM 782 C CA . ALA A 1 103 ? 19.550 14.226 -9.754 1.00 45.69 103 ALA A CA 1
ATOM 783 C C . ALA A 1 103 ? 19.491 15.618 -10.386 1.00 45.69 103 ALA A C 1
ATOM 785 O O . ALA A 1 103 ? 19.077 16.579 -9.744 1.00 45.69 103 ALA A O 1
ATOM 786 N N . GLY A 1 104 ? 19.835 15.692 -11.669 1.00 47.44 104 GLY A N 1
ATOM 787 C CA . GLY A 1 104 ? 19.357 16.750 -12.549 1.00 47.44 104 GLY A CA 1
ATOM 788 C C . GLY A 1 104 ? 20.447 17.532 -13.260 1.00 47.44 104 GLY A C 1
ATOM 789 O O . GLY A 1 104 ? 20.848 18.589 -12.794 1.00 47.44 104 GLY A O 1
ATOM 790 N N . GLU A 1 105 ? 20.764 17.098 -14.476 1.00 38.59 105 GLU A N 1
ATOM 791 C CA . GLU A 1 105 ? 21.058 18.038 -15.554 1.00 38.59 105 GLU A CA 1
ATOM 792 C C . GLU A 1 105 ? 19.744 18.186 -16.343 1.00 38.59 105 GLU A C 1
ATOM 794 O O . GLU A 1 105 ? 19.277 17.250 -16.997 1.00 38.59 105 GLU A O 1
ATOM 799 N N . LYS A 1 106 ? 19.055 19.318 -16.168 1.00 42.94 106 LYS A N 1
ATOM 800 C CA . LYS A 1 106 ? 17.978 19.734 -17.073 1.00 42.94 106 LYS A CA 1
ATOM 801 C C . LYS A 1 106 ? 18.634 20.595 -18.140 1.00 42.94 106 LYS A C 1
ATOM 803 O O . LYS A 1 106 ? 18.865 21.776 -17.893 1.00 42.94 106 LYS A O 1
ATOM 808 N N . ASP A 1 107 ? 18.920 20.008 -19.292 1.00 39.53 107 ASP A N 1
ATOM 809 C CA . ASP A 1 107 ? 19.338 20.772 -20.463 1.00 39.53 107 ASP A CA 1
ATOM 810 C C . ASP A 1 107 ? 18.165 21.650 -20.937 1.00 39.53 107 ASP A C 1
ATOM 812 O O . ASP A 1 107 ? 17.061 21.152 -21.189 1.00 39.53 107 ASP A O 1
ATOM 816 N N . ASN A 1 108 ? 18.400 22.965 -20.990 1.00 40.62 108 ASN A N 1
ATOM 817 C CA . ASN A 1 108 ? 17.557 23.954 -21.664 1.00 40.62 108 ASN A CA 1
ATOM 818 C C . ASN A 1 108 ? 18.168 24.298 -23.020 1.00 40.62 108 ASN A C 1
ATOM 820 O O . ASN A 1 108 ? 19.402 24.505 -23.053 1.00 40.62 108 ASN A O 1
#

Organism: NCBI:txid4081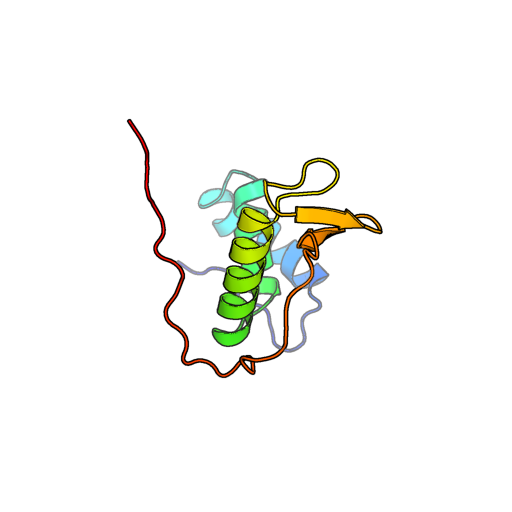72